Protein AF-A0A7V9ZN45-F1 (afdb_monomer_lite)

Foldseek 3Di:
DFDKAWLCVVVVVVQVVQFDKDADDDDPLDDGFIKTFTWIDGLALPAPLQKTWTFIDTPPRPPDTAFIKIAHDDDQVVVCVRVVHRDDDPQRHGIDTDPVDDHDSNHVVVSVVVNVVVVPVVSVVVSSVSHVVSSVVSNVDDPPPDPPDDPPDDDPDDDD

Secondary structure (DSSP, 8-state):
---EEEGGGT-HHHHHHH-EEEEE-S-SSS-SEEEEEEEEEE--TT----EEEEEEEETTSTT-EEEEEEEE-S-HHHHHHHHTSPPPSTTSSEEEE-TTS---TTHHHHHHHHHHHTT-HHHHHHHHHHHHHHHHHHHHS---------S-SS------

pLDDT: mean 87.52, std 17.02, range [37.31, 98.62]

Structure (mmCIF, N/CA/C/O backbone):
data_AF-A0A7V9ZN45-F1
#
_entry.id   AF-A0A7V9ZN45-F1
#
loop_
_atom_site.group_PDB
_atom_site.id
_atom_site.type_symbol
_atom_site.label_atom_id
_atom_site.label_alt_id
_atom_site.label_comp_id
_atom_site.label_asym_id
_atom_site.label_entity_id
_atom_site.label_seq_id
_atom_site.pdbx_PDB_ins_code
_atom_site.Cartn_x
_atom_site.Cartn_y
_atom_site.Cartn_z
_atom_site.occupancy
_atom_site.B_iso_or_equiv
_atom_site.auth_seq_id
_atom_site.auth_comp_id
_atom_site.auth_asym_id
_atom_site.auth_atom_id
_atom_site.pdbx_PDB_model_num
ATOM 1 N N . MET A 1 1 ? 20.775 1.632 -1.298 1.00 52.94 1 MET A N 1
ATOM 2 C CA . MET A 1 1 ? 19.716 1.251 -0.345 1.00 52.94 1 MET A CA 1
ATOM 3 C C . MET A 1 1 ? 18.447 1.862 -0.874 1.00 52.94 1 MET A C 1
ATOM 5 O O . MET A 1 1 ? 18.413 3.082 -0.998 1.00 52.94 1 MET A O 1
ATOM 9 N N . MET A 1 2 ? 17.484 1.009 -1.219 1.00 71.81 2 MET A N 1
ATOM 10 C CA . MET A 1 2 ? 16.226 1.403 -1.841 1.00 71.81 2 MET A CA 1
ATOM 11 C C . MET A 1 2 ? 15.494 2.391 -0.948 1.00 71.81 2 MET A C 1
ATOM 13 O O . MET A 1 2 ? 15.079 2.033 0.154 1.00 71.81 2 MET A O 1
ATOM 17 N N . ARG A 1 3 ? 15.372 3.645 -1.389 1.00 87.38 3 ARG A N 1
ATOM 18 C CA . ARG A 1 3 ? 14.562 4.616 -0.662 1.00 87.38 3 ARG A CA 1
ATOM 19 C C . ARG A 1 3 ? 13.100 4.403 -1.051 1.00 87.38 3 ARG A C 1
ATOM 21 O O . ARG A 1 3 ? 12.730 4.362 -2.224 1.00 87.38 3 ARG A O 1
ATOM 28 N N . ILE A 1 4 ? 12.281 4.223 -0.025 1.00 93.06 4 ILE A N 1
ATOM 29 C CA . ILE A 1 4 ? 10.833 4.120 -0.130 1.00 93.06 4 ILE A CA 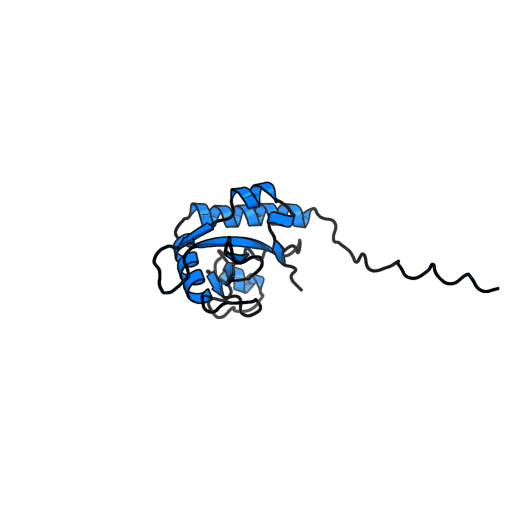1
ATOM 30 C C . ILE A 1 4 ? 10.258 5.470 0.289 1.00 93.06 4 ILE A C 1
ATOM 32 O O . ILE A 1 4 ? 10.636 6.012 1.327 1.00 93.06 4 ILE A O 1
ATOM 36 N N . THR A 1 5 ? 9.395 6.036 -0.547 1.00 96.19 5 THR A N 1
ATOM 37 C CA . THR A 1 5 ? 8.829 7.373 -0.355 1.00 96.19 5 THR A CA 1
ATOM 38 C C . THR A 1 5 ? 7.302 7.295 -0.447 1.00 96.19 5 THR A C 1
ATOM 40 O O . THR A 1 5 ? 6.798 6.622 -1.351 1.00 96.19 5 THR A O 1
ATOM 43 N N . PRO A 1 6 ? 6.553 7.974 0.445 1.00 97.00 6 PRO A N 1
ATOM 44 C CA . PRO A 1 6 ? 5.094 8.009 0.381 1.00 97.00 6 PRO A CA 1
ATOM 45 C C . PRO A 1 6 ? 4.583 8.534 -0.961 1.00 97.00 6 PRO A C 1
ATOM 47 O O . PRO A 1 6 ? 5.113 9.512 -1.492 1.00 97.00 6 PRO A O 1
ATOM 50 N N . PHE A 1 7 ? 3.514 7.935 -1.486 1.00 98.25 7 PHE A N 1
ATOM 51 C CA . PHE A 1 7 ? 2.855 8.398 -2.711 1.00 98.25 7 PHE A CA 1
ATOM 52 C C . PHE A 1 7 ? 2.403 9.863 -2.592 1.00 98.25 7 PHE A C 1
ATOM 54 O O . PHE A 1 7 ? 2.613 10.672 -3.501 1.00 98.25 7 PHE A O 1
ATOM 61 N N . SER A 1 8 ? 1.902 10.235 -1.411 1.00 97.44 8 SER A N 1
ATOM 62 C CA . SER A 1 8 ? 1.482 11.595 -1.062 1.00 97.44 8 SER A CA 1
ATOM 63 C C . SER A 1 8 ? 2.596 12.642 -1.155 1.00 97.44 8 SER A C 1
ATOM 65 O O . SER A 1 8 ? 2.298 13.816 -1.348 1.00 97.44 8 SER A O 1
ATOM 67 N N . ALA A 1 9 ? 3.875 12.249 -1.087 1.00 96.38 9 ALA A N 1
ATOM 68 C CA . ALA A 1 9 ? 4.991 13.183 -1.246 1.00 96.38 9 ALA A CA 1
ATOM 69 C C . ALA A 1 9 ? 5.087 13.760 -2.670 1.00 96.38 9 ALA A C 1
ATOM 71 O O . ALA A 1 9 ? 5.699 14.809 -2.862 1.00 96.38 9 ALA A O 1
ATOM 72 N N . LYS A 1 10 ? 4.507 13.072 -3.664 1.00 95.69 10 LYS A N 1
ATOM 73 C CA . LYS A 1 10 ? 4.459 13.509 -5.069 1.00 95.69 10 LYS A CA 1
ATOM 74 C C . LYS A 1 10 ? 3.035 13.819 -5.542 1.00 95.69 10 LYS A C 1
ATOM 76 O O . LYS A 1 10 ? 2.868 14.655 -6.422 1.00 95.69 10 LYS A O 1
ATOM 81 N N . PHE A 1 11 ? 2.025 13.174 -4.956 1.00 97.81 11 PHE A N 1
ATOM 82 C CA . PHE A 1 11 ? 0.621 13.276 -5.365 1.00 97.81 11 PHE A CA 1
ATOM 83 C C . PHE A 1 11 ? -0.303 13.440 -4.148 1.00 97.81 11 PHE A C 1
ATOM 85 O O . PHE A 1 11 ? -1.114 12.566 -3.859 1.00 97.81 11 PHE A O 1
ATOM 92 N N . ALA A 1 12 ? -0.160 14.539 -3.401 1.00 97.19 12 ALA A N 1
ATOM 93 C CA . ALA A 1 12 ? -0.866 14.748 -2.131 1.00 97.19 12 ALA A CA 1
ATOM 94 C C . ALA A 1 12 ? -2.401 14.688 -2.261 1.00 97.19 12 ALA A C 1
ATOM 96 O O . ALA A 1 12 ? -3.038 13.917 -1.543 1.00 97.19 12 ALA A O 1
ATOM 97 N N . ASP A 1 13 ? -2.979 15.439 -3.203 1.00 97.50 13 ASP A N 1
ATOM 98 C CA . ASP A 1 13 ? -4.436 15.510 -3.385 1.00 97.50 13 ASP A CA 1
ATOM 99 C C . ASP A 1 13 ? -5.024 14.161 -3.808 1.00 97.50 13 ASP A C 1
ATOM 101 O O . ASP A 1 13 ? -6.044 13.723 -3.279 1.00 97.50 13 ASP A O 1
ATOM 105 N N . LEU A 1 14 ? -4.346 13.469 -4.727 1.00 98.00 14 LEU A N 1
ATOM 106 C CA . LEU A 1 14 ? -4.791 12.161 -5.197 1.00 98.00 14 LEU A CA 1
ATOM 107 C C . LEU A 1 14 ? -4.654 11.102 -4.098 1.00 98.00 14 LEU A C 1
ATOM 109 O O . LEU A 1 14 ? -5.573 10.318 -3.888 1.00 98.00 14 LEU A O 1
ATOM 113 N N . ALA A 1 15 ? -3.549 11.120 -3.345 1.00 96.75 15 ALA A N 1
ATOM 114 C CA . ALA A 1 15 ? -3.378 10.250 -2.187 1.00 96.75 15 ALA A CA 1
ATOM 115 C C . ALA A 1 15 ? -4.507 10.463 -1.171 1.00 96.75 15 ALA A C 1
ATOM 117 O O . ALA A 1 15 ? -5.072 9.490 -0.682 1.00 96.75 15 ALA A O 1
ATOM 118 N N . TRP A 1 16 ? -4.879 11.712 -0.883 1.00 93.88 16 TRP A N 1
ATOM 119 C CA . TRP A 1 16 ? -5.989 12.020 0.019 1.00 93.88 16 TRP A CA 1
ATOM 120 C C . TRP A 1 16 ? -7.330 11.458 -0.476 1.00 93.88 16 TRP A C 1
ATOM 122 O O . TRP A 1 16 ? -8.105 10.932 0.317 1.00 93.88 16 TRP A O 1
ATOM 132 N N . GLN A 1 17 ? -7.594 11.541 -1.780 1.00 96.88 17 GLN A N 1
ATOM 133 C CA . GLN A 1 17 ? -8.852 11.082 -2.374 1.00 96.88 17 GLN A CA 1
ATOM 134 C C . GLN A 1 17 ? -8.947 9.558 -2.503 1.00 96.88 17 GLN A C 1
ATOM 136 O O . GLN A 1 17 ? -10.037 9.002 -2.395 1.00 96.88 17 GLN A O 1
ATOM 141 N N . GLU A 1 18 ? -7.827 8.882 -2.761 1.00 97.69 18 GLU A N 1
ATOM 142 C CA . GLU A 1 18 ? -7.833 7.482 -3.201 1.00 97.69 18 GLU A CA 1
ATOM 143 C C . GLU A 1 18 ? -7.198 6.496 -2.212 1.00 97.69 18 GLU A C 1
ATOM 145 O O . GLU A 1 18 ? -7.255 5.279 -2.452 1.00 97.69 18 GLU A O 1
ATOM 150 N N . THR A 1 19 ? -6.639 6.989 -1.095 1.00 97.06 19 THR A N 1
ATOM 151 C CA . THR A 1 19 ? -6.146 6.133 -0.004 1.00 97.06 19 THR A CA 1
ATOM 152 C C . THR A 1 19 ? -7.269 5.222 0.463 1.00 97.06 19 THR A C 1
ATOM 154 O O . THR A 1 19 ? -8.345 5.667 0.864 1.00 97.06 19 THR A O 1
ATOM 157 N N . ARG A 1 20 ? -7.011 3.915 0.434 1.00 97.25 20 ARG A N 1
ATOM 158 C CA . ARG A 1 20 ? -7.978 2.936 0.915 1.00 97.25 20 ARG A CA 1
ATOM 159 C C . ARG A 1 20 ? -8.051 2.994 2.434 1.00 97.25 20 ARG A C 1
ATOM 161 O O . ARG A 1 20 ? -7.030 2.909 3.113 1.00 97.25 20 ARG A O 1
ATOM 168 N N . THR A 1 21 ? -9.268 3.065 2.950 1.00 96.94 21 THR A N 1
ATOM 169 C CA . THR A 1 21 ? -9.561 2.903 4.370 1.00 96.94 21 THR A CA 1
ATOM 170 C C . THR A 1 21 ? -10.484 1.709 4.579 1.00 96.94 21 THR A C 1
ATOM 172 O O . THR A 1 21 ? -11.242 1.323 3.684 1.00 96.94 21 THR A O 1
ATOM 175 N N . ILE A 1 22 ? -10.394 1.094 5.753 1.00 95.88 22 ILE A N 1
ATOM 176 C CA . ILE A 1 22 ? -11.372 0.121 6.240 1.00 95.88 22 ILE A CA 1
ATOM 177 C C . ILE A 1 22 ? -11.940 0.615 7.563 1.00 95.88 22 ILE A C 1
ATOM 179 O O . ILE A 1 22 ? -11.211 1.158 8.395 1.00 95.88 22 ILE A O 1
ATOM 183 N N . THR A 1 23 ? -13.239 0.418 7.754 1.00 96.38 23 THR A N 1
ATOM 184 C CA . THR A 1 23 ? -13.921 0.700 9.017 1.00 96.38 23 THR A CA 1
ATOM 185 C C . THR A 1 23 ? -14.187 -0.614 9.730 1.00 96.38 23 THR A C 1
ATOM 187 O O . THR A 1 23 ? -14.735 -1.547 9.146 1.00 96.38 23 THR A O 1
ATOM 190 N N . VAL A 1 24 ? -13.784 -0.679 10.990 1.00 94.81 24 VAL A N 1
ATOM 191 C CA . VAL A 1 24 ? -13.898 -1.850 11.856 1.00 94.81 24 VAL A CA 1
ATOM 192 C C . VAL A 1 24 ? -14.848 -1.484 12.984 1.00 94.81 24 VAL A C 1
ATOM 194 O O . VAL A 1 24 ? -14.695 -0.428 13.600 1.00 94.81 24 VAL A O 1
ATOM 197 N N . CYS A 1 25 ? -15.852 -2.329 13.212 1.00 93.69 25 CYS A N 1
ATOM 198 C CA . CYS A 1 25 ? -16.824 -2.160 14.282 1.00 93.69 25 CYS A CA 1
ATOM 199 C C . CYS A 1 25 ? -17.232 -3.526 14.842 1.00 93.69 25 CYS A C 1
ATOM 201 O O . CYS A 1 25 ? -17.527 -4.439 14.066 1.00 93.69 25 CYS A O 1
ATOM 203 N N . GLY A 1 26 ? -17.246 -3.657 16.169 1.00 90.56 26 GLY A N 1
ATOM 204 C CA . GLY A 1 26 ? -17.716 -4.846 16.877 1.00 90.56 26 GLY A CA 1
ATOM 205 C C . GLY A 1 26 ? -16.832 -6.081 16.695 1.00 90.56 26 GLY A C 1
ATOM 206 O O . GLY A 1 26 ? -17.357 -7.193 16.670 1.00 90.56 26 GLY A O 1
ATOM 207 N N . ARG A 1 27 ? -15.513 -5.905 16.524 1.00 86.06 27 ARG A N 1
ATOM 208 C CA . ARG A 1 27 ? -14.548 -7.015 16.442 1.00 86.06 27 ARG A CA 1
ATOM 209 C C . ARG A 1 27 ? -13.672 -7.084 17.688 1.00 86.06 27 ARG A C 1
ATOM 211 O O . ARG A 1 27 ? -13.090 -6.087 18.095 1.00 86.06 27 ARG A O 1
ATOM 218 N N . ASP A 1 28 ? -13.506 -8.286 18.232 1.00 88.81 28 ASP A N 1
ATOM 219 C CA . ASP A 1 28 ? -12.627 -8.517 19.388 1.00 88.81 28 ASP A CA 1
ATOM 220 C C . ASP A 1 28 ? -11.137 -8.476 19.002 1.00 88.81 28 ASP A C 1
ATOM 222 O O . ASP A 1 28 ? -10.271 -8.135 19.809 1.00 88.81 28 ASP A O 1
ATOM 226 N N . GLU A 1 29 ? -10.824 -8.810 17.748 1.00 92.19 29 GLU A N 1
ATOM 227 C CA . GLU A 1 29 ? -9.451 -9.013 17.268 1.00 92.19 29 GLU A CA 1
ATOM 228 C C . GLU A 1 29 ? -8.743 -7.702 16.898 1.00 92.19 29 GLU A C 1
ATOM 230 O O . GLU A 1 29 ? -7.515 -7.654 16.835 1.00 92.19 29 GLU A O 1
ATOM 235 N N . LEU A 1 30 ? -9.500 -6.631 16.644 1.00 93.88 30 LEU A N 1
ATOM 236 C CA . LEU A 1 30 ? -8.993 -5.315 16.263 1.00 93.88 30 LEU A CA 1
ATOM 237 C C . LEU A 1 30 ? -9.950 -4.238 16.800 1.00 93.88 30 LEU A C 1
ATOM 239 O O . LEU A 1 30 ? -11.144 -4.338 16.532 1.00 93.88 30 LEU A O 1
ATOM 243 N N . PRO A 1 31 ? -9.456 -3.209 17.514 1.00 94.38 31 PRO A N 1
ATOM 244 C CA . PRO A 1 31 ? -10.297 -2.144 18.041 1.00 94.38 31 PRO A CA 1
ATOM 245 C C . PRO A 1 31 ? -11.148 -1.465 16.971 1.00 94.38 31 PRO A C 1
ATOM 247 O O . PRO A 1 31 ? -10.733 -1.308 15.824 1.00 94.38 31 PRO A O 1
ATOM 250 N N . ASP A 1 32 ? -12.314 -0.992 17.389 1.00 95.56 32 ASP A N 1
ATOM 251 C CA . ASP A 1 32 ? -13.178 -0.199 16.529 1.00 95.56 32 ASP A CA 1
ATOM 252 C C . ASP A 1 32 ? -12.461 1.067 16.050 1.00 95.56 32 ASP A C 1
ATOM 254 O O . ASP A 1 32 ? -11.775 1.763 16.810 1.00 95.56 32 ASP A O 1
ATOM 258 N N . GLY A 1 33 ? -12.630 1.380 14.769 1.00 95.12 33 GLY A N 1
ATOM 259 C CA . GLY A 1 33 ? -11.983 2.533 14.168 1.00 95.12 33 GLY A CA 1
ATOM 260 C C . GLY A 1 33 ? -11.865 2.465 12.656 1.00 95.12 33 GLY A C 1
ATOM 261 O O . GLY A 1 33 ? -12.358 1.558 11.989 1.00 95.12 33 GLY A O 1
ATOM 262 N N . GLU A 1 34 ? -11.194 3.475 12.116 1.00 96.94 34 GLU A N 1
ATOM 263 C CA . GLU A 1 34 ? -10.868 3.575 10.700 1.00 96.94 34 GLU A CA 1
ATOM 264 C C . GLU A 1 34 ? -9.359 3.410 10.518 1.00 96.94 34 GLU A C 1
ATOM 266 O O . GLU A 1 34 ? -8.567 4.078 11.195 1.00 96.94 34 GLU A O 1
ATOM 271 N N . TYR A 1 35 ? -8.978 2.527 9.600 1.00 97.38 35 TYR A N 1
ATOM 272 C CA . TYR A 1 35 ? -7.595 2.160 9.320 1.00 97.38 35 TYR A CA 1
ATOM 273 C C . TYR A 1 35 ? -7.259 2.469 7.865 1.00 97.38 35 TYR A C 1
ATOM 275 O O . TYR A 1 35 ? -7.868 1.910 6.953 1.00 97.38 35 TYR A O 1
ATOM 283 N N . ALA A 1 36 ? -6.300 3.366 7.652 1.00 97.25 36 ALA A N 1
ATOM 284 C CA . ALA A 1 36 ? -5.854 3.807 6.337 1.00 97.25 36 ALA A CA 1
ATOM 285 C C . ALA A 1 36 ? -4.620 3.025 5.878 1.00 97.25 36 ALA A C 1
ATOM 287 O O . ALA A 1 36 ? -3.653 2.909 6.629 1.00 97.25 36 ALA A O 1
ATOM 288 N N . PHE A 1 37 ? -4.635 2.547 4.635 1.00 97.94 37 PHE A N 1
ATOM 289 C CA . PHE A 1 37 ? -3.521 1.865 3.976 1.00 97.94 37 PHE A CA 1
ATOM 290 C C . PHE A 1 37 ? -2.701 2.879 3.174 1.00 97.94 37 PHE A C 1
ATOM 292 O O . PHE A 1 37 ? -2.965 3.119 1.996 1.00 97.94 37 PHE A O 1
ATOM 299 N N . VAL A 1 38 ? -1.727 3.516 3.827 1.00 97.56 38 VAL A N 1
ATOM 300 C CA . VAL A 1 38 ? -0.940 4.598 3.221 1.00 97.56 38 VAL A CA 1
ATOM 301 C C . VAL A 1 38 ? 0.148 4.029 2.314 1.00 97.56 38 VAL A C 1
ATOM 303 O O . VAL A 1 38 ? 1.072 3.361 2.775 1.00 97.56 38 VAL A O 1
ATOM 306 N N . GLU A 1 39 ? 0.054 4.339 1.024 1.00 98.25 39 GLU A N 1
ATOM 307 C CA . GLU A 1 39 ? 0.946 3.837 -0.023 1.00 98.25 39 GLU A CA 1
ATOM 308 C C . GLU A 1 39 ? 2.319 4.519 -0.024 1.00 98.25 39 GLU A C 1
ATOM 310 O O . GLU A 1 39 ? 2.437 5.748 0.015 1.00 98.25 39 GLU A O 1
ATOM 315 N N . SER A 1 40 ? 3.371 3.714 -0.156 1.00 98.12 40 SER A N 1
ATOM 316 C CA . SER A 1 40 ? 4.742 4.153 -0.407 1.00 98.12 40 SER A CA 1
ATOM 317 C C . SER A 1 40 ? 5.411 3.295 -1.482 1.00 98.12 40 SER A C 1
ATOM 319 O O . SER A 1 40 ? 5.204 2.084 -1.555 1.00 98.12 40 SER A O 1
ATOM 321 N N . TYR A 1 41 ? 6.254 3.925 -2.302 1.00 97.75 41 TYR A N 1
ATOM 322 C CA . TYR A 1 41 ? 6.878 3.313 -3.477 1.00 97.75 41 TYR A CA 1
ATOM 323 C C . TYR A 1 41 ? 8.391 3.555 -3.527 1.00 97.75 41 TYR A C 1
ATOM 325 O O . TYR A 1 41 ? 8.908 4.514 -2.950 1.00 97.75 41 TYR A O 1
ATOM 333 N N . CYS A 1 42 ? 9.110 2.696 -4.256 1.00 95.06 42 CYS A N 1
ATOM 334 C CA . CYS A 1 42 ? 10.535 2.870 -4.540 1.00 95.06 42 CYS A CA 1
ATOM 335 C C . CYS A 1 42 ? 10.789 4.087 -5.446 1.00 95.06 42 CYS A C 1
ATOM 337 O O . CYS A 1 42 ? 10.307 4.146 -6.585 1.00 95.06 42 CYS A O 1
ATOM 339 N N . ASP A 1 43 ? 11.609 5.023 -4.966 1.00 93.69 43 ASP A N 1
ATOM 340 C CA . ASP A 1 43 ? 11.956 6.258 -5.678 1.00 93.69 43 ASP A CA 1
ATOM 341 C C . ASP A 1 43 ? 13.190 6.137 -6.595 1.00 93.69 43 ASP A C 1
ATOM 343 O O . ASP A 1 43 ? 13.506 7.078 -7.318 1.00 93.69 43 ASP A O 1
ATOM 347 N N . GLU A 1 44 ? 13.873 4.988 -6.623 1.00 92.50 44 GLU A N 1
ATOM 348 C CA . GLU A 1 44 ? 15.059 4.792 -7.463 1.00 92.50 44 GLU A CA 1
ATOM 349 C C . GLU A 1 44 ? 14.663 4.686 -8.944 1.00 92.50 44 GLU A C 1
ATOM 351 O O . GLU A 1 44 ? 13.967 3.749 -9.339 1.00 92.50 44 GLU A O 1
ATOM 356 N N . ALA A 1 45 ? 15.106 5.620 -9.791 1.00 90.12 45 ALA A N 1
ATOM 357 C CA . ALA A 1 45 ? 14.697 5.717 -11.200 1.00 90.12 45 ALA A CA 1
ATOM 358 C C . ALA A 1 45 ? 14.905 4.425 -12.019 1.00 90.12 45 ALA A C 1
ATOM 360 O O . ALA A 1 45 ? 14.076 4.096 -12.871 1.00 90.12 45 ALA A O 1
ATOM 361 N N . SER A 1 46 ? 15.978 3.679 -11.739 1.00 90.00 46 SER A N 1
ATOM 362 C CA . SER A 1 46 ? 16.339 2.429 -12.422 1.00 90.00 46 SER A CA 1
ATOM 363 C C . SER A 1 46 ? 15.615 1.183 -11.895 1.00 90.00 46 SER A C 1
ATOM 365 O O . SER A 1 46 ? 15.695 0.129 -12.519 1.00 90.00 46 SER A O 1
ATOM 367 N N . CYS A 1 47 ? 14.906 1.275 -10.768 1.00 92.38 47 CYS A N 1
ATOM 368 C CA . CYS A 1 47 ? 14.271 0.126 -10.128 1.00 92.38 47 CYS A CA 1
ATOM 369 C C . CYS A 1 47 ? 12.810 -0.046 -10.581 1.00 92.38 47 CYS A C 1
ATOM 371 O O . CYS A 1 47 ? 11.963 0.801 -10.278 1.00 92.38 47 CYS A O 1
ATOM 373 N N . ASP A 1 48 ? 12.499 -1.164 -11.245 1.00 94.25 48 ASP A N 1
ATOM 374 C CA . ASP A 1 48 ? 11.132 -1.585 -11.608 1.00 94.25 48 ASP A CA 1
ATOM 375 C C . ASP A 1 48 ? 10.615 -2.672 -10.649 1.00 94.25 48 ASP A C 1
ATOM 377 O O . ASP A 1 48 ? 10.233 -3.756 -11.065 1.00 94.25 48 ASP A O 1
ATOM 381 N N . CYS A 1 49 ? 10.663 -2.429 -9.335 1.00 94.00 49 CYS A N 1
ATOM 382 C CA . CYS A 1 49 ? 10.292 -3.448 -8.348 1.00 94.00 49 CYS A CA 1
ATOM 383 C C . CYS A 1 49 ? 8.817 -3.871 -8.373 1.00 94.00 49 CYS A C 1
ATOM 385 O O . CYS A 1 49 ? 8.515 -4.881 -7.756 1.00 94.00 49 CYS A O 1
ATOM 387 N N . ARG A 1 50 ? 7.909 -3.113 -9.012 1.00 96.62 50 ARG A N 1
ATOM 388 C CA . ARG A 1 50 ? 6.460 -3.400 -9.103 1.00 96.62 50 ARG A CA 1
ATOM 389 C C . ARG A 1 50 ? 5.845 -3.884 -7.785 1.00 96.62 50 ARG A C 1
ATOM 391 O O . ARG A 1 50 ? 5.256 -4.960 -7.700 1.00 96.62 50 ARG A O 1
ATOM 398 N N . ARG A 1 51 ? 6.085 -3.100 -6.734 1.00 95.88 51 ARG A N 1
ATOM 399 C CA . ARG A 1 51 ? 5.665 -3.360 -5.355 1.00 95.88 51 ARG A CA 1
ATOM 400 C C . ARG A 1 51 ? 5.192 -2.071 -4.703 1.00 95.88 51 ARG A C 1
ATOM 402 O O . ARG A 1 51 ? 5.698 -0.993 -5.028 1.00 95.88 51 ARG A O 1
ATOM 409 N N . VAL A 1 52 ? 4.290 -2.211 -3.742 1.00 97.75 52 VAL A N 1
ATOM 410 C CA . VAL A 1 52 ? 3.882 -1.155 -2.811 1.00 97.75 52 VAL A CA 1
ATOM 411 C C . VAL A 1 52 ? 4.226 -1.575 -1.387 1.00 97.75 52 VAL A C 1
ATOM 413 O O . VAL A 1 52 ? 4.121 -2.749 -1.036 1.00 97.75 52 VAL A O 1
ATOM 416 N N . MET A 1 53 ? 4.641 -0.611 -0.573 1.00 97.69 53 MET A N 1
ATOM 417 C CA . MET A 1 53 ? 4.702 -0.752 0.878 1.00 97.69 53 MET A CA 1
ATOM 418 C C . MET A 1 53 ? 3.564 0.070 1.477 1.00 97.69 53 MET A C 1
ATOM 420 O O . MET A 1 53 ? 3.431 1.258 1.180 1.00 97.69 53 MET A O 1
ATOM 424 N N . LEU A 1 54 ? 2.740 -0.561 2.300 1.00 98.25 54 LEU A N 1
ATOM 425 C CA . LEU A 1 54 ? 1.563 0.023 2.919 1.00 98.25 54 LEU A CA 1
ATOM 426 C C . LEU A 1 54 ? 1.808 0.178 4.410 1.00 98.25 54 LEU A C 1
ATOM 428 O O . LEU A 1 54 ? 1.977 -0.807 5.128 1.00 98.25 54 LEU A O 1
ATOM 432 N N . THR A 1 55 ? 1.781 1.419 4.877 1.00 97.88 55 THR A N 1
ATOM 433 C CA . THR A 1 55 ? 1.784 1.720 6.306 1.00 97.88 55 THR A CA 1
ATOM 434 C C . THR A 1 55 ? 0.344 1.868 6.767 1.00 97.88 55 THR A C 1
ATOM 436 O O . THR A 1 55 ? -0.356 2.787 6.337 1.00 97.88 55 THR A O 1
ATOM 439 N N . VAL A 1 56 ? -0.103 0.977 7.650 1.00 98.25 56 VAL A N 1
ATOM 440 C CA . VAL A 1 56 ? -1.460 1.024 8.194 1.00 98.25 56 VAL A CA 1
ATOM 441 C C . VAL A 1 56 ? -1.505 1.957 9.397 1.00 98.25 56 VAL A C 1
ATOM 443 O O . VAL A 1 56 ? -0.804 1.738 10.390 1.00 98.25 56 VAL A O 1
ATOM 446 N N . LEU A 1 57 ? -2.341 2.992 9.315 1.00 97.12 57 LEU A N 1
ATOM 447 C CA . LEU A 1 57 ? -2.514 4.004 10.358 1.00 97.12 57 LEU A CA 1
ATOM 448 C C . LEU A 1 57 ? -3.965 4.043 10.837 1.00 97.12 57 LEU A C 1
ATOM 450 O O . LEU A 1 57 ? -4.889 4.042 10.028 1.00 97.12 57 LEU A O 1
ATOM 454 N N . GLY A 1 58 ? -4.166 4.118 12.152 1.00 95.62 58 GLY A N 1
ATOM 455 C CA . GLY A 1 58 ? -5.489 4.336 12.738 1.00 95.62 58 GLY A CA 1
ATOM 456 C C . GLY A 1 58 ? -5.826 5.826 12.796 1.00 95.62 58 GLY A C 1
ATOM 457 O O . GLY A 1 58 ? -5.019 6.613 13.292 1.00 95.62 58 GLY A O 1
ATOM 458 N N . ARG A 1 59 ? -7.031 6.215 12.368 1.00 91.88 59 ARG A N 1
ATOM 459 C CA . ARG A 1 59 ? -7.483 7.620 12.290 1.00 91.88 59 ARG A CA 1
ATOM 460 C C . ARG A 1 59 ? -7.298 8.413 13.588 1.00 91.88 59 ARG A C 1
ATOM 462 O O . ARG A 1 59 ? -6.946 9.587 13.554 1.00 91.88 59 ARG A O 1
ATOM 469 N N . THR A 1 60 ? -7.525 7.779 14.736 1.00 87.62 60 THR A N 1
ATOM 470 C CA . THR A 1 60 ? -7.436 8.401 16.071 1.00 87.62 60 THR A CA 1
ATOM 471 C C . THR A 1 60 ? -6.118 8.107 16.792 1.00 87.62 60 THR A C 1
ATOM 473 O O . THR A 1 60 ? -5.913 8.555 17.915 1.00 87.62 60 THR A O 1
ATOM 476 N N . SER A 1 61 ? -5.207 7.354 16.168 1.00 83.38 61 SER A N 1
ATOM 477 C CA . SER A 1 61 ? -3.991 6.831 16.810 1.00 83.38 61 SER A CA 1
ATOM 478 C C . SER A 1 61 ? -2.736 7.678 16.563 1.00 83.38 61 SER A C 1
ATOM 480 O O . SER A 1 61 ? -1.629 7.252 16.902 1.00 83.38 61 SER A O 1
ATOM 482 N N . GLY A 1 62 ? -2.882 8.855 15.948 1.00 86.00 62 GLY A N 1
ATOM 483 C CA . GLY A 1 62 ? -1.755 9.691 15.535 1.00 86.00 62 GLY A CA 1
ATOM 484 C C . GLY A 1 62 ? -0.839 8.970 14.539 1.00 86.00 62 GLY A C 1
ATOM 485 O O . G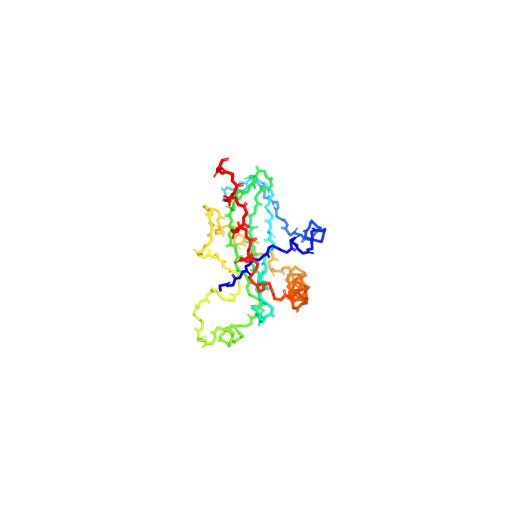LY A 1 62 ? -1.307 8.283 13.638 1.00 86.00 62 GLY A O 1
ATOM 486 N N . ALA A 1 63 ? 0.478 9.102 14.719 1.00 86.88 63 ALA A N 1
ATOM 487 C CA . ALA A 1 63 ? 1.490 8.498 13.843 1.00 86.88 63 ALA A CA 1
ATOM 488 C C . ALA A 1 63 ? 1.848 7.038 14.199 1.00 86.88 63 ALA A C 1
ATOM 490 O O . ALA A 1 63 ? 2.866 6.519 13.740 1.00 86.88 63 ALA A O 1
ATOM 491 N N . ARG A 1 64 ? 1.054 6.368 15.047 1.00 93.88 64 ARG A N 1
ATOM 492 C CA . ARG A 1 64 ? 1.295 4.966 15.404 1.00 93.88 64 ARG A CA 1
ATOM 493 C C . ARG A 1 64 ? 1.088 4.070 14.183 1.00 93.88 64 ARG A C 1
ATOM 495 O O . ARG A 1 64 ? -0.012 4.008 13.642 1.00 93.88 64 ARG A O 1
ATOM 502 N N . VAL A 1 65 ? 2.122 3.310 13.832 1.00 96.88 65 VAL A N 1
ATOM 503 C CA . VAL A 1 65 ? 2.045 2.248 12.821 1.00 96.88 65 VAL A CA 1
ATOM 504 C C . VAL A 1 65 ? 1.361 1.020 13.420 1.00 96.88 65 VAL A C 1
ATOM 506 O O . VAL A 1 65 ? 1.766 0.522 14.473 1.00 96.88 65 VAL A O 1
ATOM 509 N N . TRP A 1 66 ? 0.301 0.550 12.764 1.00 97.75 66 TRP A N 1
ATOM 510 C CA . TRP A 1 66 ? -0.451 -0.640 13.168 1.00 97.75 66 TRP A CA 1
ATOM 511 C C . TRP A 1 66 ? 0.023 -1.900 12.448 1.00 97.75 66 TRP A C 1
ATOM 513 O O . TRP A 1 66 ? 0.093 -2.965 13.063 1.00 97.75 66 TRP A O 1
ATOM 523 N N . ALA A 1 67 ? 0.387 -1.758 11.180 1.00 98.31 67 ALA A N 1
ATOM 524 C CA . ALA A 1 67 ? 1.041 -2.785 10.391 1.00 98.31 67 ALA A CA 1
ATOM 525 C C . ALA A 1 67 ? 1.864 -2.125 9.284 1.00 98.31 67 ALA A C 1
ATOM 527 O O . ALA A 1 67 ? 1.517 -1.034 8.822 1.00 98.31 67 ALA A O 1
ATOM 528 N N . THR A 1 68 ? 2.910 -2.807 8.835 1.00 98.12 68 THR A N 1
ATOM 529 C CA . THR A 1 68 ? 3.589 -2.483 7.579 1.00 98.12 68 THR A CA 1
ATOM 530 C C . THR A 1 68 ? 3.500 -3.686 6.658 1.00 98.12 68 THR A C 1
ATOM 532 O O . THR A 1 68 ? 4.056 -4.740 6.962 1.00 98.12 68 THR A O 1
ATOM 535 N N . ILE A 1 69 ? 2.775 -3.543 5.555 1.00 98.06 69 ILE A N 1
ATOM 536 C CA . ILE A 1 69 ? 2.497 -4.630 4.615 1.00 98.06 69 ILE A CA 1
ATOM 537 C C . ILE A 1 69 ? 3.223 -4.326 3.314 1.00 98.06 69 ILE A C 1
ATOM 539 O O . ILE A 1 69 ? 3.046 -3.259 2.733 1.00 98.06 69 ILE A O 1
ATOM 543 N N . SER A 1 70 ? 4.020 -5.267 2.837 1.00 96.75 70 SER A N 1
ATOM 544 C CA . SER A 1 70 ? 4.617 -5.206 1.508 1.00 96.75 70 SER A CA 1
ATOM 545 C C . SER A 1 70 ? 3.771 -6.046 0.553 1.00 96.75 70 SER A C 1
ATOM 547 O O . SER A 1 70 ? 3.365 -7.150 0.899 1.00 96.75 70 SER A O 1
ATOM 549 N N . TYR A 1 71 ? 3.481 -5.525 -0.640 1.00 96.88 71 TYR A N 1
ATOM 550 C CA . TYR A 1 71 ? 2.672 -6.212 -1.648 1.00 96.88 71 TYR A CA 1
ATOM 551 C C . TYR A 1 71 ? 3.318 -6.129 -3.029 1.00 96.88 71 TYR A C 1
ATOM 553 O O . TYR A 1 71 ? 3.568 -5.038 -3.549 1.00 96.88 71 TYR A O 1
ATOM 561 N N . GLY A 1 72 ? 3.580 -7.299 -3.612 1.00 95.81 72 GLY A N 1
ATOM 562 C CA . GLY A 1 72 ? 4.003 -7.463 -4.999 1.00 95.81 72 GLY A CA 1
ATOM 563 C C . GLY A 1 72 ? 2.937 -8.159 -5.842 1.00 95.81 72 GLY A C 1
ATOM 564 O O . GLY A 1 72 ? 2.437 -9.214 -5.454 1.00 95.81 72 GLY A O 1
ATOM 565 N N . TRP A 1 73 ? 2.591 -7.580 -6.992 1.00 95.94 73 TRP A N 1
ATOM 566 C CA . TRP A 1 73 ? 1.539 -8.091 -7.883 1.00 95.94 73 TRP A CA 1
ATOM 567 C C . TRP A 1 73 ? 2.062 -8.932 -9.054 1.00 95.94 73 TRP A C 1
ATOM 569 O O . TRP A 1 73 ? 1.275 -9.548 -9.769 1.00 95.94 73 TRP A O 1
ATOM 579 N N . GLU A 1 74 ? 3.376 -8.984 -9.264 1.00 95.19 74 GLU A N 1
ATOM 580 C CA . GLU A 1 74 ? 3.959 -9.755 -10.361 1.00 95.19 74 GLU A CA 1
ATOM 581 C C . GLU A 1 74 ? 4.134 -11.243 -10.031 1.00 95.19 74 GLU A C 1
ATOM 583 O O . GLU A 1 74 ? 4.044 -11.692 -8.888 1.00 95.19 74 GLU A O 1
ATOM 588 N N . SER A 1 75 ? 4.413 -12.032 -11.069 1.00 92.06 75 SER A N 1
ATOM 589 C CA . SER A 1 75 ? 4.765 -13.449 -10.919 1.00 92.06 75 SER A CA 1
ATOM 590 C C . SER A 1 75 ? 6.055 -13.656 -10.109 1.00 92.06 75 SER A C 1
ATOM 592 O O . SER A 1 75 ? 6.962 -12.827 -10.143 1.00 92.06 75 SER A O 1
ATOM 594 N N . GLU A 1 76 ? 6.200 -14.814 -9.461 1.00 90.12 76 GLU A N 1
ATOM 595 C CA . GLU A 1 76 ? 7.461 -15.208 -8.804 1.00 90.12 76 GLU A CA 1
ATOM 596 C C . GLU A 1 76 ? 8.645 -15.135 -9.774 1.00 90.12 76 GLU A C 1
ATOM 598 O O . GLU A 1 76 ? 9.656 -14.521 -9.456 1.00 90.12 76 GLU A O 1
ATOM 603 N N . GLN A 1 77 ? 8.478 -15.621 -11.010 1.00 90.88 77 GLN A N 1
ATOM 604 C CA . GLN A 1 77 ? 9.512 -15.555 -12.050 1.00 90.88 77 GLN A CA 1
ATOM 605 C C . GLN A 1 77 ? 9.977 -14.124 -12.357 1.00 90.88 77 GLN A C 1
ATOM 607 O O . GLN A 1 77 ? 11.134 -13.900 -12.714 1.00 90.88 77 GLN A O 1
ATOM 612 N N . PHE A 1 78 ? 9.078 -13.137 -12.275 1.00 93.56 78 PHE A N 1
ATOM 613 C CA . PHE A 1 78 ? 9.468 -11.736 -12.404 1.00 93.56 78 PHE A CA 1
ATOM 614 C C . PHE A 1 78 ? 10.390 -11.336 -11.252 1.00 93.56 78 PHE A C 1
ATOM 616 O O . PHE A 1 78 ? 11.451 -10.761 -11.499 1.00 93.56 78 PHE A O 1
ATOM 623 N N . TYR A 1 79 ? 10.018 -11.671 -10.015 1.00 92.06 79 TYR A N 1
ATOM 624 C CA . TYR A 1 79 ? 10.808 -11.327 -8.837 1.00 92.06 79 TYR A CA 1
ATOM 625 C C . TYR A 1 79 ? 12.139 -12.078 -8.770 1.00 92.06 79 TYR A C 1
ATOM 627 O O . TYR A 1 79 ? 13.139 -11.464 -8.414 1.00 92.06 79 TYR A O 1
ATOM 635 N N . GLU A 1 80 ? 12.207 -13.334 -9.205 1.00 91.12 80 GLU A N 1
ATOM 636 C CA . GLU A 1 80 ? 13.472 -14.069 -9.345 1.00 91.12 80 GLU A CA 1
ATOM 637 C C . GLU A 1 80 ? 14.441 -13.348 -10.286 1.00 91.12 80 GLU A C 1
ATOM 639 O O . GLU A 1 80 ? 15.606 -13.125 -9.949 1.00 91.12 80 GLU A O 1
ATOM 644 N N . ARG A 1 81 ? 13.947 -12.915 -11.455 1.00 91.31 81 ARG A N 1
ATOM 645 C CA . ARG A 1 81 ? 14.745 -12.141 -12.418 1.00 91.31 81 ARG A CA 1
ATOM 646 C C . ARG A 1 81 ? 15.146 -10.778 -11.870 1.00 91.31 81 ARG A C 1
ATOM 648 O O . ARG A 1 81 ? 16.266 -10.339 -12.107 1.00 91.31 81 ARG A O 1
ATOM 655 N N . TRP A 1 82 ? 14.240 -10.109 -11.161 1.00 90.06 82 TRP A N 1
ATOM 656 C CA . TRP A 1 82 ? 14.484 -8.783 -10.601 1.00 90.06 82 TRP A CA 1
ATOM 657 C C . TRP A 1 82 ? 15.519 -8.808 -9.466 1.00 90.06 82 TRP A C 1
ATOM 659 O O . TRP A 1 82 ? 16.406 -7.957 -9.439 1.00 90.06 82 TRP A O 1
ATOM 669 N N . VAL A 1 83 ? 15.452 -9.790 -8.559 1.00 87.69 83 VAL A N 1
ATOM 670 C CA . VAL A 1 83 ? 16.444 -9.965 -7.479 1.00 87.69 83 VAL A CA 1
ATOM 671 C C . VAL A 1 83 ? 17.745 -10.588 -8.010 1.00 87.69 83 VAL A C 1
ATOM 673 O O . VAL A 1 83 ? 18.810 -10.370 -7.435 1.00 87.69 83 VAL A O 1
ATOM 676 N N . GLY A 1 84 ? 17.685 -11.347 -9.108 1.00 87.75 84 GLY A N 1
ATOM 677 C CA . GLY A 1 84 ? 18.836 -12.041 -9.696 1.00 87.75 84 GLY A CA 1
ATOM 678 C C . GLY A 1 84 ? 19.192 -13.353 -8.991 1.00 87.75 84 GLY A C 1
ATOM 679 O O . GLY A 1 84 ? 20.316 -13.836 -9.114 1.00 87.75 84 GLY A O 1
ATOM 680 N N . ARG A 1 85 ? 18.254 -13.922 -8.228 1.00 84.00 85 ARG A N 1
ATOM 681 C CA . ARG A 1 85 ? 18.366 -15.225 -7.554 1.00 84.00 85 ARG A CA 1
ATOM 682 C C . ARG A 1 85 ? 16.979 -15.829 -7.368 1.00 84.00 85 ARG A C 1
ATOM 684 O O . ARG A 1 85 ? 15.993 -15.096 -7.394 1.00 84.00 85 ARG A O 1
ATOM 691 N N . ALA A 1 86 ? 16.925 -17.136 -7.119 1.00 80.31 86 ALA A N 1
ATOM 692 C CA . ALA A 1 86 ? 15.703 -17.775 -6.645 1.00 80.31 86 ALA A CA 1
ATOM 693 C C . ALA A 1 86 ? 15.197 -17.039 -5.394 1.00 80.31 86 ALA A C 1
ATOM 695 O O . ALA A 1 86 ? 15.979 -16.720 -4.489 1.00 80.31 86 ALA A O 1
ATOM 696 N N . VAL A 1 87 ? 13.908 -16.721 -5.384 1.00 74.56 87 VAL A N 1
ATOM 697 C CA . VAL A 1 87 ? 13.234 -16.130 -4.229 1.00 74.56 87 VAL A CA 1
ATOM 698 C C . VAL A 1 87 ? 12.433 -17.239 -3.569 1.00 74.56 87 VAL A C 1
ATOM 700 O O . VAL A 1 87 ? 11.635 -17.904 -4.218 1.00 74.56 87 VAL A O 1
ATOM 703 N N . GLU A 1 88 ? 12.682 -17.479 -2.288 1.00 62.22 88 GLU A N 1
ATOM 704 C CA . GLU A 1 88 ? 11.901 -18.436 -1.511 1.00 62.22 88 GLU A CA 1
ATOM 705 C C . GLU A 1 88 ? 10.846 -17.674 -0.706 1.00 62.22 88 GLU A C 1
ATOM 707 O O . GLU A 1 88 ? 11.165 -16.704 -0.018 1.00 62.22 88 GLU A O 1
ATOM 712 N N . GLY A 1 89 ? 9.592 -18.121 -0.788 1.00 58.56 89 GLY A N 1
ATOM 713 C CA . GLY A 1 89 ? 8.516 -17.686 0.103 1.00 58.56 89 GLY A CA 1
ATOM 714 C C . GLY A 1 89 ? 7.665 -16.497 -0.360 1.00 58.56 89 GLY A C 1
ATOM 715 O O . GLY A 1 89 ? 7.842 -15.919 -1.434 1.00 58.56 89 GLY A O 1
ATOM 716 N N . ALA A 1 90 ? 6.705 -16.153 0.505 1.00 58.03 90 ALA A N 1
ATOM 717 C CA . ALA A 1 90 ? 5.699 -15.099 0.330 1.00 58.03 90 ALA A CA 1
ATOM 718 C C . ALA A 1 90 ? 6.275 -13.665 0.346 1.00 58.03 90 ALA A C 1
ATOM 720 O O . ALA A 1 90 ? 5.563 -12.707 0.067 1.00 58.03 90 ALA A O 1
ATOM 721 N N . ASP A 1 91 ? 7.579 -13.503 0.597 1.00 67.62 91 ASP A N 1
ATOM 722 C CA . ASP A 1 91 ? 8.242 -12.204 0.811 1.00 67.62 91 ASP A CA 1
ATOM 723 C C . ASP A 1 91 ? 8.457 -11.388 -0.481 1.00 67.62 91 ASP A C 1
ATOM 725 O O . ASP A 1 91 ? 9.127 -10.340 -0.509 1.00 67.62 91 ASP A O 1
ATOM 729 N N . THR A 1 92 ? 7.920 -11.870 -1.602 1.00 75.44 92 THR A N 1
ATOM 730 C CA . THR A 1 92 ? 8.079 -11.221 -2.906 1.00 75.44 92 THR A CA 1
ATOM 731 C C . THR A 1 92 ? 6.790 -11.018 -3.675 1.00 75.44 92 THR A C 1
ATOM 733 O O . THR A 1 92 ? 6.591 -9.922 -4.202 1.00 75.44 92 THR A O 1
ATOM 736 N N . LYS A 1 93 ? 5.913 -12.019 -3.693 1.00 88.69 93 LYS A N 1
ATOM 737 C CA . LYS A 1 93 ? 4.617 -11.986 -4.365 1.00 88.69 93 LYS A CA 1
ATOM 738 C C . LYS A 1 93 ? 3.496 -12.124 -3.348 1.00 88.69 93 LYS A C 1
ATOM 740 O O . LYS A 1 93 ? 3.559 -12.967 -2.461 1.00 88.69 93 LYS A O 1
ATOM 745 N N . GLY A 1 94 ? 2.430 -11.363 -3.568 1.00 93.44 94 GLY A N 1
ATOM 746 C CA . GLY A 1 94 ? 1.322 -11.278 -2.631 1.00 93.44 94 GLY A CA 1
ATOM 747 C C . GLY A 1 94 ? 1.641 -10.342 -1.467 1.00 93.44 94 GLY A C 1
ATOM 748 O O . GLY A 1 94 ? 2.713 -9.726 -1.432 1.00 93.44 94 GLY A O 1
ATOM 749 N N . PRO A 1 95 ? 0.659 -10.119 -0.585 1.00 96.25 95 PRO A N 1
ATOM 750 C CA . PRO A 1 95 ? 0.849 -9.311 0.602 1.00 96.25 95 PRO A CA 1
ATOM 751 C C . PRO A 1 95 ? 1.581 -10.112 1.682 1.00 96.25 95 PRO A C 1
ATOM 753 O O . PRO A 1 95 ? 1.310 -11.291 1.880 1.00 96.25 95 PRO A O 1
ATOM 756 N N . TYR A 1 96 ? 2.480 -9.464 2.411 1.00 95.81 96 TYR A N 1
ATOM 757 C CA . TYR A 1 96 ? 3.128 -10.047 3.583 1.00 95.81 96 TYR A CA 1
ATOM 758 C C . TYR A 1 96 ? 3.515 -8.946 4.579 1.00 95.81 96 TYR A C 1
ATOM 760 O O . TYR A 1 96 ? 3.658 -7.774 4.209 1.00 95.81 96 TYR A O 1
ATOM 768 N N . LEU A 1 97 ? 3.675 -9.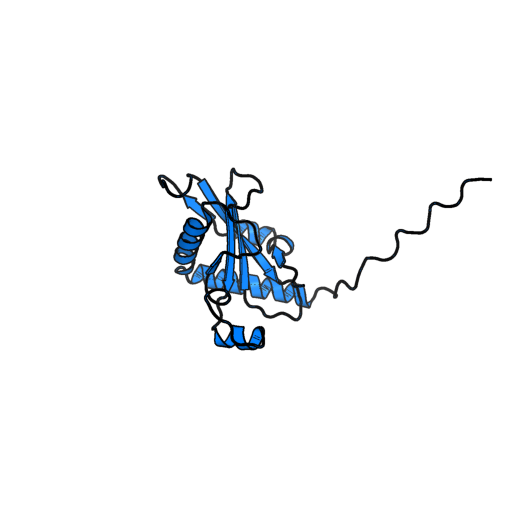302 5.856 1.00 97.25 97 LEU A N 1
ATOM 769 C CA . LEU A 1 97 ? 4.166 -8.367 6.869 1.00 97.25 97 LEU A CA 1
ATOM 770 C C . LEU A 1 97 ? 5.652 -8.100 6.650 1.00 97.25 97 LEU A C 1
ATOM 772 O O . LEU A 1 97 ? 6.467 -9.016 6.699 1.00 97.25 97 LEU A O 1
ATOM 776 N N . ASP A 1 98 ? 6.014 -6.838 6.440 1.00 93.19 98 ASP A N 1
ATOM 777 C CA . ASP A 1 98 ? 7.407 -6.470 6.230 1.00 93.19 98 ASP A CA 1
ATOM 778 C C . ASP A 1 98 ? 8.210 -6.639 7.539 1.00 93.19 98 ASP A C 1
ATOM 780 O O . ASP A 1 98 ? 7.920 -5.940 8.521 1.00 93.19 98 ASP A O 1
ATOM 784 N N . PRO A 1 99 ? 9.211 -7.542 7.588 1.00 91.38 99 PRO A N 1
ATOM 785 C CA . PRO A 1 99 ? 9.903 -7.886 8.830 1.00 91.38 99 PRO A CA 1
ATOM 786 C C . PRO A 1 99 ? 10.872 -6.794 9.301 1.00 91.38 99 PRO A C 1
ATOM 788 O O . PRO A 1 99 ? 11.350 -6.841 10.434 1.00 91.38 99 PRO A O 1
ATOM 791 N N . PHE A 1 100 ? 11.182 -5.809 8.451 1.00 90.50 100 PHE A N 1
ATOM 792 C CA . PHE A 1 100 ? 12.119 -4.729 8.766 1.00 90.50 100 PHE A CA 1
ATOM 793 C C . PHE A 1 100 ? 11.424 -3.461 9.262 1.00 90.50 100 PHE A C 1
ATOM 795 O O . PHE A 1 100 ? 12.100 -2.488 9.605 1.00 90.50 100 PHE A O 1
ATOM 802 N N . ASN A 1 101 ? 10.092 -3.455 9.303 1.00 93.88 101 ASN A N 1
ATOM 803 C CA . ASN A 1 101 ? 9.298 -2.294 9.669 1.00 93.88 101 ASN A CA 1
ATOM 804 C C . ASN A 1 101 ? 8.425 -2.557 10.906 1.00 93.88 101 ASN A C 1
ATOM 806 O O . ASN A 1 101 ? 8.148 -3.709 11.242 1.00 93.88 101 ASN A O 1
ATOM 810 N N . PRO A 1 102 ? 7.982 -1.499 11.613 1.00 96.31 102 PRO A N 1
ATOM 811 C CA . PRO A 1 102 ? 7.155 -1.653 12.800 1.00 96.31 102 PRO A CA 1
ATOM 812 C C . PRO A 1 102 ? 5.863 -2.428 12.523 1.00 96.31 102 PRO A C 1
ATOM 814 O O . PRO A 1 102 ? 5.138 -2.144 11.566 1.00 96.31 102 PRO A O 1
ATOM 817 N N . GLN A 1 103 ? 5.559 -3.352 13.430 1.00 97.75 103 GLN A N 1
ATOM 818 C CA . GLN A 1 103 ? 4.311 -4.104 13.482 1.00 97.75 103 GLN A CA 1
ATOM 819 C C . GLN A 1 103 ? 3.676 -3.923 14.862 1.00 97.75 103 GLN A C 1
ATOM 821 O O . GLN A 1 103 ? 4.375 -3.808 15.872 1.00 97.75 103 GLN A O 1
ATOM 826 N N . SER A 1 104 ? 2.347 -3.896 14.923 1.00 96.81 104 SER A N 1
ATOM 827 C CA . SER A 1 104 ? 1.622 -4.000 16.192 1.00 96.81 104 SER A CA 1
ATOM 828 C C . SER A 1 104 ? 1.129 -5.429 16.419 1.00 96.81 104 SER A C 1
ATOM 830 O O . SER A 1 104 ? 1.160 -6.255 15.512 1.00 96.81 104 SER A O 1
ATOM 832 N N . ARG A 1 105 ? 0.573 -5.706 17.605 1.00 96.62 105 ARG A N 1
ATOM 833 C CA . ARG A 1 105 ? -0.096 -6.987 17.903 1.00 96.62 105 ARG A CA 1
ATOM 834 C C . ARG A 1 105 ? -1.287 -7.319 16.990 1.00 96.62 105 ARG A C 1
ATOM 836 O O . ARG A 1 105 ? -1.820 -8.411 17.083 1.00 96.62 105 ARG A O 1
ATOM 843 N N . TYR A 1 106 ? -1.735 -6.364 16.175 1.00 97.06 106 TYR A N 1
ATOM 844 C CA . TYR A 1 106 ? -2.871 -6.512 15.267 1.00 97.06 106 TYR A CA 1
ATOM 845 C C . TYR A 1 106 ? -2.451 -6.695 13.804 1.00 97.06 106 TYR A C 1
ATOM 847 O O . TYR A 1 106 ? -3.301 -6.670 12.915 1.00 97.06 106 TYR A O 1
ATOM 855 N N . ALA A 1 107 ? -1.146 -6.810 13.538 1.00 97.62 107 ALA A N 1
ATOM 856 C CA . ALA A 1 107 ? -0.616 -6.824 12.183 1.00 97.62 107 ALA A CA 1
ATOM 857 C C . ALA A 1 107 ? -1.176 -7.982 11.345 1.00 97.62 107 ALA A C 1
ATOM 859 O O . ALA A 1 107 ? -1.593 -7.745 10.215 1.00 97.62 107 ALA A O 1
ATOM 860 N N . ASP A 1 108 ? -1.291 -9.183 11.915 1.00 97.69 108 ASP A N 1
ATOM 861 C CA . ASP A 1 108 ? -1.832 -10.353 11.208 1.00 97.69 108 ASP A CA 1
ATOM 862 C C . ASP A 1 108 ? -3.305 -10.166 10.810 1.00 97.69 108 ASP A C 1
ATOM 864 O O . ASP A 1 108 ? -3.702 -10.480 9.690 1.00 97.69 108 ASP A O 1
ATOM 868 N N . VAL A 1 109 ? -4.116 -9.570 11.691 1.00 97.31 109 VAL A N 1
ATOM 869 C CA . VAL A 1 109 ? -5.530 -9.269 11.406 1.00 97.31 109 VAL A CA 1
ATOM 870 C C . VAL A 1 109 ? -5.645 -8.248 10.273 1.00 97.31 109 VAL A C 1
ATOM 872 O O . VAL A 1 109 ? -6.480 -8.388 9.380 1.00 97.31 109 VAL A O 1
ATOM 875 N N . LEU A 1 110 ? -4.786 -7.226 10.283 1.00 98.00 110 LEU A N 1
ATOM 876 C CA . LEU A 1 110 ? -4.742 -6.205 9.236 1.00 98.00 110 LEU A CA 1
ATOM 877 C C . LEU A 1 110 ? -4.226 -6.758 7.903 1.00 98.00 110 LEU A C 1
ATOM 879 O O . LEU A 1 110 ? -4.715 -6.335 6.856 1.00 98.00 110 LEU A O 1
ATOM 883 N N . LEU A 1 111 ? -3.292 -7.714 7.927 1.00 98.06 111 LEU A N 1
ATOM 884 C CA . LEU A 1 111 ? -2.860 -8.443 6.737 1.00 98.06 111 LEU A CA 1
ATOM 885 C C . LEU A 1 111 ? -4.024 -9.244 6.140 1.00 98.06 111 LEU A C 1
ATOM 887 O O . LEU A 1 111 ? -4.314 -9.074 4.960 1.00 98.06 111 LEU A O 1
ATOM 891 N N . ALA A 1 112 ? -4.750 -10.017 6.950 1.00 97.12 112 ALA A N 1
ATOM 892 C CA . ALA A 1 112 ? -5.913 -10.780 6.486 1.00 97.12 112 ALA A CA 1
ATOM 893 C C . ALA A 1 112 ? -7.024 -9.873 5.917 1.00 97.12 112 ALA A C 1
ATOM 895 O O . ALA A 1 112 ? -7.658 -10.178 4.905 1.00 97.12 112 ALA A O 1
ATOM 896 N N . MET A 1 113 ? -7.253 -8.706 6.529 1.00 97.12 113 MET A N 1
ATOM 897 C CA . MET A 1 113 ? -8.165 -7.700 5.974 1.00 97.12 113 MET A CA 1
ATOM 898 C C . MET A 1 113 ? -7.659 -7.152 4.636 1.00 97.12 113 MET A C 1
ATOM 900 O O . MET A 1 113 ? -8.455 -6.941 3.722 1.00 97.12 113 MET A O 1
ATOM 904 N N . PHE A 1 114 ? -6.353 -6.926 4.498 1.00 98.00 114 PHE A N 1
ATOM 905 C CA . PHE A 1 114 ? -5.764 -6.464 3.247 1.00 98.00 114 PHE A CA 1
ATOM 906 C C . PHE A 1 114 ? -5.861 -7.515 2.135 1.00 98.00 114 PHE A C 1
ATOM 908 O O . PHE A 1 114 ? -6.219 -7.173 1.011 1.00 98.00 114 PHE A O 1
ATOM 915 N N . GLU A 1 115 ? -5.638 -8.792 2.446 1.00 97.44 115 GLU A N 1
ATOM 916 C CA . GLU A 1 115 ? -5.873 -9.912 1.525 1.00 97.44 115 GLU A CA 1
ATOM 917 C C . GLU A 1 115 ? -7.311 -9.918 0.995 1.00 97.44 115 GLU A C 1
ATOM 919 O O . GLU A 1 115 ? -7.529 -10.077 -0.205 1.00 97.44 115 GLU A O 1
ATOM 924 N N . TYR A 1 116 ? -8.296 -9.654 1.860 1.00 96.19 116 TYR A N 1
ATOM 925 C CA . TYR A 1 116 ? -9.682 -9.493 1.425 1.00 96.19 116 TYR A CA 1
ATOM 926 C C . TYR A 1 116 ? -9.865 -8.272 0.512 1.00 96.19 116 TYR A C 1
ATOM 928 O O . TYR A 1 116 ? -10.538 -8.359 -0.514 1.00 96.19 116 TYR A O 1
ATOM 936 N N . VAL A 1 117 ? -9.244 -7.134 0.836 1.00 96.62 117 VAL A N 1
ATOM 937 C CA . VAL A 1 117 ? -9.290 -5.926 -0.005 1.00 96.62 117 VAL A CA 1
ATOM 938 C C . VAL A 1 117 ? -8.693 -6.183 -1.396 1.00 96.62 117 VAL A C 1
ATOM 940 O O . VAL A 1 117 ? -9.207 -5.648 -2.375 1.00 96.62 117 VAL A O 1
ATOM 943 N N . LEU A 1 118 ? -7.671 -7.033 -1.518 1.00 97.00 118 LEU A N 1
ATOM 944 C CA . LEU A 1 118 ? -7.068 -7.406 -2.805 1.00 97.00 118 LEU A CA 1
ATOM 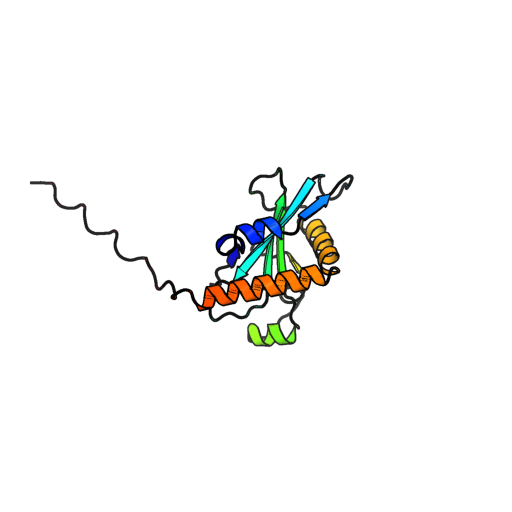945 C C . LEU A 1 118 ? -7.997 -8.217 -3.725 1.00 97.00 118 LEU A C 1
ATOM 947 O O . LEU A 1 118 ? -7.699 -8.356 -4.911 1.00 97.00 118 LEU A O 1
ATOM 951 N N . THR A 1 119 ? -9.133 -8.716 -3.227 1.00 97.00 119 THR A N 1
ATOM 952 C CA . THR A 1 119 ? -10.167 -9.324 -4.086 1.00 97.00 119 THR A CA 1
ATOM 953 C C . THR A 1 119 ? -10.879 -8.289 -4.968 1.00 97.00 119 THR A C 1
ATOM 955 O O . THR A 1 119 ? -11.429 -8.640 -6.015 1.00 97.00 119 THR A O 1
ATOM 958 N N . ASP A 1 120 ? -10.820 -7.005 -4.598 1.00 97.38 120 ASP A N 1
ATOM 959 C CA . ASP A 1 120 ? -11.265 -5.891 -5.430 1.00 97.38 120 ASP A CA 1
ATOM 960 C C . ASP A 1 120 ? -10.222 -5.594 -6.517 1.00 97.38 120 ASP A C 1
ATOM 962 O O . ASP A 1 120 ? -9.214 -4.913 -6.301 1.00 97.38 120 ASP A O 1
ATOM 966 N N . ARG A 1 121 ? -10.489 -6.084 -7.730 1.00 96.81 121 ARG A N 1
ATOM 967 C CA . ARG A 1 121 ? -9.610 -5.871 -8.889 1.00 96.81 121 ARG A CA 1
ATOM 968 C C . ARG A 1 121 ? -9.388 -4.395 -9.207 1.00 96.81 121 ARG A C 1
ATOM 970 O O . ARG A 1 121 ? -8.280 -4.032 -9.592 1.00 96.81 121 ARG A O 1
ATOM 977 N N . ALA A 1 122 ? -10.393 -3.541 -9.006 1.00 97.75 122 ALA A N 1
ATOM 978 C CA . ALA A 1 122 ? -10.253 -2.110 -9.264 1.00 97.75 122 ALA A CA 1
ATOM 979 C C . ALA A 1 122 ? -9.287 -1.452 -8.268 1.00 97.75 122 ALA A C 1
ATOM 981 O O . ALA A 1 122 ? -8.633 -0.456 -8.588 1.00 97.75 122 ALA A O 1
ATOM 982 N N . TYR A 1 123 ? -9.158 -2.008 -7.060 1.00 97.56 123 TYR A N 1
ATOM 983 C CA . TYR A 1 123 ? -8.141 -1.567 -6.117 1.00 97.56 123 TYR A CA 1
ATOM 984 C C . TYR A 1 123 ? -6.732 -1.993 -6.533 1.00 97.56 123 TYR A C 1
ATOM 986 O O . TYR A 1 123 ? -5.826 -1.160 -6.516 1.00 97.56 123 TYR A O 1
ATOM 994 N N . VAL A 1 124 ? -6.549 -3.242 -6.969 1.00 97.69 124 VAL A N 1
ATOM 995 C CA . VAL A 1 124 ? -5.248 -3.718 -7.474 1.00 97.69 124 VAL A CA 1
ATOM 996 C C . VAL A 1 124 ? -4.792 -2.880 -8.672 1.00 97.69 124 VAL A C 1
ATOM 998 O O . VAL A 1 124 ? -3.680 -2.354 -8.677 1.00 97.69 124 VAL A O 1
ATOM 1001 N N . GLU A 1 125 ? -5.680 -2.648 -9.640 1.00 98.31 125 GLU A N 1
ATOM 1002 C CA . GLU A 1 125 ? -5.398 -1.800 -10.806 1.00 98.31 125 GLU A CA 1
ATOM 1003 C C . GLU A 1 125 ? -5.032 -0.362 -10.406 1.00 98.31 125 GLU A C 1
ATOM 1005 O O . GLU A 1 125 ? -4.168 0.266 -11.031 1.00 98.31 125 GLU A O 1
ATOM 1010 N N . ARG A 1 126 ? -5.637 0.158 -9.331 1.00 98.19 126 ARG A N 1
ATOM 1011 C CA . ARG A 1 126 ? -5.306 1.476 -8.779 1.00 98.19 126 ARG A CA 1
ATOM 1012 C C . ARG A 1 126 ? -3.900 1.517 -8.177 1.00 98.19 126 ARG A C 1
ATOM 1014 O O . ARG A 1 126 ? -3.163 2.451 -8.489 1.00 98.19 126 ARG A O 1
ATOM 1021 N N . LEU A 1 127 ? -3.500 0.504 -7.404 1.00 98.44 127 LEU A N 1
ATOM 1022 C CA . LEU A 1 127 ? -2.132 0.391 -6.874 1.00 98.44 127 LEU A CA 1
ATOM 1023 C C . LEU A 1 127 ? -1.098 0.355 -8.009 1.00 98.44 127 LEU A C 1
ATOM 1025 O O . LEU A 1 127 ? -0.110 1.092 -7.993 1.00 98.44 127 LEU A O 1
ATOM 1029 N N . GLU A 1 128 ? -1.353 -0.431 -9.057 1.00 98.50 128 GLU A N 1
ATOM 1030 C CA . GLU A 1 128 ? -0.468 -0.475 -10.224 1.00 98.50 128 GLU A CA 1
ATOM 1031 C C . GLU A 1 128 ? -0.407 0.868 -10.968 1.00 98.50 128 GLU A C 1
ATOM 1033 O O . GLU A 1 128 ? 0.656 1.288 -11.440 1.00 98.50 128 GLU A O 1
ATOM 1038 N N . ARG A 1 129 ? -1.541 1.568 -11.096 1.00 98.56 129 ARG A N 1
ATOM 1039 C CA . ARG A 1 129 ? -1.593 2.905 -11.700 1.00 98.56 129 ARG A CA 1
ATOM 1040 C C . ARG A 1 129 ? -0.763 3.900 -10.892 1.00 98.56 129 ARG A C 1
ATOM 1042 O O . ARG A 1 129 ? 0.053 4.610 -11.481 1.00 98.56 129 ARG A O 1
ATOM 1049 N N . HIS A 1 130 ? -0.925 3.927 -9.571 1.00 98.62 130 HIS A N 1
ATOM 1050 C CA . HIS A 1 130 ? -0.158 4.800 -8.678 1.00 98.62 130 HIS A CA 1
ATOM 1051 C C . HIS A 1 130 ? 1.335 4.519 -8.770 1.00 98.62 130 HIS A C 1
ATOM 1053 O O . HIS A 1 130 ? 2.123 5.454 -8.918 1.00 98.62 130 HIS A O 1
ATOM 1059 N N . TYR A 1 131 ? 1.722 3.243 -8.810 1.00 98.44 131 TYR A N 1
ATOM 1060 C CA . TYR A 1 131 ? 3.099 2.842 -9.063 1.00 98.44 131 TYR A CA 1
ATOM 1061 C C . TYR A 1 131 ? 3.640 3.440 -10.368 1.00 98.44 131 TYR A C 1
ATOM 1063 O O . TYR A 1 131 ? 4.673 4.112 -10.361 1.00 98.44 131 TYR A O 1
ATOM 1071 N N . ARG A 1 132 ? 2.932 3.259 -11.492 1.00 97.94 132 ARG A N 1
ATOM 1072 C CA . ARG A 1 132 ? 3.355 3.788 -12.803 1.00 97.94 132 ARG A CA 1
ATOM 1073 C C . ARG A 1 132 ? 3.497 5.312 -12.781 1.00 97.94 132 ARG A C 1
ATOM 1075 O O . ARG A 1 132 ? 4.509 5.829 -13.256 1.00 97.94 132 ARG A O 1
ATOM 1082 N N . MET A 1 133 ? 2.533 6.021 -12.188 1.00 97.69 133 MET A N 1
ATOM 1083 C CA . MET A 1 133 ? 2.587 7.479 -12.007 1.00 97.69 133 MET A CA 1
ATOM 1084 C C . MET A 1 133 ? 3.813 7.896 -11.188 1.00 97.69 133 MET A C 1
ATOM 1086 O O . MET A 1 133 ? 4.561 8.793 -11.582 1.00 97.69 133 MET A O 1
ATOM 1090 N N . PHE A 1 134 ? 4.068 7.202 -10.079 1.00 97.44 134 PHE A N 1
ATOM 1091 C CA . PHE A 1 134 ? 5.203 7.463 -9.204 1.00 97.44 134 PHE A CA 1
ATOM 1092 C C . PHE A 1 134 ? 6.545 7.234 -9.908 1.00 97.44 134 PHE A C 1
ATOM 1094 O O . PHE A 1 134 ? 7.438 8.084 -9.835 1.00 97.44 134 PHE A O 1
ATOM 1101 N N . LYS A 1 135 ? 6.686 6.128 -10.651 1.00 95.88 135 LYS A N 1
ATOM 1102 C CA . LYS A 1 135 ? 7.897 5.828 -11.429 1.00 95.88 135 LYS A CA 1
ATOM 1103 C C . LYS A 1 135 ? 8.127 6.820 -12.565 1.00 95.88 135 LYS A C 1
ATOM 1105 O O . LYS A 1 135 ? 9.282 7.143 -12.837 1.00 95.88 135 LYS A O 1
ATOM 1110 N N . ALA A 1 136 ? 7.069 7.308 -13.212 1.00 95.31 136 ALA A N 1
ATOM 1111 C CA . ALA A 1 136 ? 7.186 8.318 -14.262 1.00 95.31 136 ALA A CA 1
ATOM 1112 C C . ALA A 1 136 ? 7.810 9.615 -13.722 1.00 95.31 136 ALA A C 1
ATOM 1114 O O . ALA A 1 136 ? 8.715 10.163 -14.347 1.00 95.31 136 ALA A O 1
ATOM 1115 N N . VAL A 1 137 ? 7.404 10.059 -12.528 1.00 94.31 137 VAL A N 1
ATOM 1116 C CA . VAL A 1 137 ? 8.022 11.225 -11.877 1.00 94.31 137 VAL A CA 1
ATOM 1117 C C . VAL A 1 137 ? 9.454 10.921 -11.438 1.00 94.31 137 VAL A C 1
ATOM 1119 O O . VAL A 1 137 ? 10.349 11.709 -11.722 1.00 94.31 137 VAL A O 1
ATOM 1122 N N . ALA A 1 138 ? 9.702 9.767 -10.809 1.00 89.94 138 ALA A N 1
ATOM 1123 C CA . ALA A 1 138 ? 11.037 9.394 -10.329 1.00 89.94 138 ALA A CA 1
ATOM 1124 C C . ALA A 1 138 ? 12.101 9.346 -11.445 1.00 89.94 138 ALA A C 1
ATOM 1126 O O . ALA A 1 138 ? 13.252 9.690 -11.205 1.00 89.94 138 ALA A O 1
ATOM 1127 N N . LYS A 1 139 ? 11.726 8.956 -12.672 1.00 88.19 139 LYS A N 1
ATOM 1128 C CA . LYS A 1 139 ? 12.627 8.949 -13.842 1.00 88.19 139 LYS A CA 1
ATOM 1129 C C . LYS A 1 139 ? 12.975 10.346 -14.364 1.00 88.19 139 LYS A C 1
ATOM 1131 O O . LYS A 1 139 ? 14.020 10.507 -14.985 1.00 88.19 139 LYS A O 1
ATOM 1136 N N . ASN A 1 140 ? 12.105 11.327 -14.132 1.00 83.50 140 ASN A N 1
ATOM 1137 C CA . ASN A 1 140 ? 12.278 12.705 -14.597 1.00 83.50 140 ASN A CA 1
ATOM 1138 C C . ASN A 1 140 ? 12.920 13.614 -13.541 1.00 83.50 140 ASN A C 1
ATOM 1140 O O . ASN A 1 140 ? 13.311 14.739 -13.848 1.00 83.50 140 ASN A O 1
ATOM 1144 N N . GLU A 1 141 ? 13.027 13.153 -12.295 1.00 78.69 141 GLU A N 1
ATOM 1145 C CA . GLU A 1 141 ? 13.766 13.878 -11.274 1.00 78.69 141 GLU A CA 1
ATOM 1146 C C . GLU A 1 141 ? 15.267 13.771 -11.560 1.00 78.69 141 GLU A C 1
ATOM 1148 O O . GLU A 1 141 ? 15.779 12.664 -11.747 1.00 78.69 141 GLU A O 1
ATOM 1153 N N . PRO A 1 142 ? 16.006 14.896 -11.581 1.00 64.38 142 PRO A N 1
ATOM 1154 C CA . PRO A 1 142 ? 17.452 14.827 -11.682 1.00 64.38 142 PRO A CA 1
ATOM 1155 C C . PRO A 1 142 ? 17.963 13.980 -10.518 1.00 64.38 142 PRO A C 1
ATOM 1157 O O . PRO A 1 142 ? 17.572 14.220 -9.369 1.00 64.38 142 PRO A O 1
ATOM 1160 N N . GLU A 1 143 ? 18.829 12.998 -10.805 1.00 57.25 143 GLU A N 1
ATOM 1161 C CA . GLU A 1 143 ? 19.506 12.225 -9.766 1.00 57.25 143 GLU A CA 1
ATOM 1162 C C . GLU A 1 143 ? 20.013 13.216 -8.720 1.00 57.25 143 GLU A C 1
ATOM 1164 O O . GLU A 1 143 ? 20.836 14.086 -9.023 1.00 57.25 143 GLU A O 1
ATOM 1169 N N . ARG A 1 144 ? 19.490 13.144 -7.489 1.00 53.69 144 ARG A N 1
ATOM 1170 C CA . ARG A 1 144 ? 19.954 13.986 -6.383 1.00 53.69 144 ARG A CA 1
ATOM 1171 C C . ARG A 1 144 ? 21.366 13.537 -6.009 1.00 53.69 144 ARG A C 1
ATOM 1173 O O . ARG A 1 144 ? 21.585 12.878 -4.994 1.00 53.69 144 ARG A O 1
ATOM 1180 N N . ARG A 1 145 ? 22.342 13.895 -6.844 1.00 43.88 145 ARG A N 1
ATOM 1181 C CA . ARG A 1 145 ? 23.770 13.687 -6.645 1.00 43.88 145 ARG A CA 1
ATOM 1182 C C . ARG A 1 145 ? 24.187 14.579 -5.479 1.00 43.88 145 ARG A C 1
ATOM 1184 O O . ARG A 1 145 ? 24.486 15.753 -5.647 1.00 43.88 145 ARG A O 1
ATOM 1191 N N . GLY A 1 146 ? 24.101 14.022 -4.273 1.00 47.22 146 GLY A N 1
ATOM 1192 C CA . GLY A 1 146 ? 24.691 14.523 -3.035 1.00 47.22 146 GLY A CA 1
ATOM 1193 C C . GLY A 1 146 ? 24.713 16.043 -2.849 1.00 47.22 146 GLY A C 1
ATOM 1194 O O . GLY A 1 146 ? 25.782 16.649 -2.899 1.00 47.22 146 GLY A O 1
ATOM 1195 N N . GLN A 1 147 ? 23.591 16.649 -2.453 1.00 44.47 147 GLN A N 1
ATOM 1196 C CA . GLN A 1 147 ? 23.638 17.914 -1.706 1.00 44.47 147 GLN A CA 1
ATOM 1197 C C . GLN A 1 147 ? 24.098 17.642 -0.265 1.00 44.47 147 GLN A C 1
ATOM 1199 O O . GLN A 1 147 ? 23.364 17.773 0.706 1.00 44.47 147 GLN A O 1
ATOM 1204 N N . ARG A 1 148 ? 25.355 17.219 -0.121 1.00 45.00 148 ARG A N 1
ATOM 1205 C CA . ARG A 1 148 ? 26.084 17.227 1.150 1.00 45.00 148 ARG A CA 1
ATOM 1206 C C . ARG A 1 148 ? 27.493 17.741 0.894 1.00 45.00 148 ARG A C 1
ATOM 1208 O O . ARG A 1 148 ? 28.459 17.012 1.058 1.00 45.00 148 ARG A O 1
ATOM 1215 N N . LYS A 1 149 ? 27.611 18.997 0.448 1.00 43.97 149 LYS A N 1
ATOM 1216 C CA . LYS A 1 149 ? 28.858 19.786 0.486 1.00 43.97 149 LYS A CA 1
ATOM 1217 C C . LYS A 1 149 ? 28.565 21.273 0.238 1.00 43.97 149 LYS A C 1
ATOM 1219 O O . LYS A 1 149 ? 28.501 21.700 -0.906 1.00 43.97 149 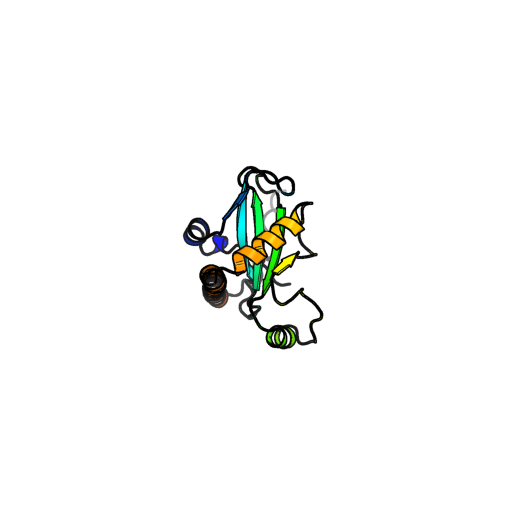LYS A O 1
ATOM 1224 N N . LYS A 1 150 ? 28.414 22.029 1.337 1.00 37.31 150 LYS A N 1
ATOM 1225 C CA . LYS A 1 150 ? 28.999 23.365 1.625 1.00 37.31 150 LYS A CA 1
ATOM 1226 C C . LYS A 1 150 ? 28.161 24.117 2.683 1.00 37.31 150 LYS A C 1
ATOM 1228 O O . LYS A 1 150 ? 27.498 25.092 2.378 1.00 37.31 150 LYS A O 1
ATOM 1233 N N . SER A 1 151 ? 28.242 23.703 3.951 1.00 39.94 151 SER A N 1
ATOM 1234 C CA . SER A 1 151 ? 27.957 24.602 5.093 1.00 39.94 151 SER A CA 1
ATOM 1235 C C . SER A 1 151 ? 29.059 24.550 6.166 1.00 39.94 151 SER A C 1
ATOM 1237 O O . SER A 1 151 ? 28.829 24.751 7.354 1.00 39.94 151 SER A O 1
ATOM 1239 N N . LYS A 1 152 ? 30.302 24.276 5.752 1.00 47.34 152 LYS A N 1
ATOM 1240 C CA . LYS A 1 152 ? 31.494 24.497 6.579 1.00 47.34 152 LYS A CA 1
ATOM 1241 C C . LYS A 1 152 ? 32.446 25.405 5.817 1.00 47.34 152 LYS A C 1
ATOM 1243 O O . LYS A 1 152 ? 33.246 24.902 5.035 1.00 47.34 152 LYS A O 1
ATOM 1248 N N . ARG A 1 153 ? 32.301 26.721 6.011 1.00 45.50 153 ARG A N 1
ATOM 1249 C CA . ARG A 1 153 ? 33.345 27.769 5.942 1.00 45.50 153 ARG A CA 1
ATOM 1250 C C . ARG A 1 153 ? 32.688 29.152 5.885 1.00 45.50 153 ARG A C 1
ATOM 1252 O O . ARG A 1 153 ? 32.639 29.764 4.832 1.00 45.50 153 ARG A O 1
ATOM 1259 N N . GLN A 1 154 ? 32.190 29.620 7.024 1.00 46.41 154 GLN A N 1
ATOM 1260 C CA . GLN A 1 154 ? 32.088 31.042 7.377 1.00 46.41 154 GLN A CA 1
ATOM 1261 C C . GLN A 1 154 ? 31.675 31.095 8.851 1.00 46.41 154 GLN A C 1
ATOM 1263 O O . GLN A 1 154 ? 30.500 31.118 9.169 1.00 46.41 154 GLN A O 1
ATOM 1268 N N . ASN A 1 155 ? 32.656 30.924 9.739 1.00 41.19 155 ASN A N 1
ATOM 1269 C CA . ASN A 1 155 ? 32.640 31.410 11.126 1.00 41.19 155 ASN A CA 1
ATOM 1270 C C . ASN A 1 155 ? 34.032 31.215 11.736 1.00 41.19 155 ASN A C 1
ATOM 1272 O O . ASN A 1 155 ? 34.221 30.559 12.752 1.00 41.19 155 ASN A O 1
ATOM 1276 N N . LEU A 1 156 ? 35.041 31.765 11.060 1.00 49.50 156 LEU A N 1
ATOM 1277 C CA . LEU A 1 156 ? 36.335 32.016 11.681 1.00 49.50 156 LEU A CA 1
ATOM 1278 C C . LEU A 1 156 ? 36.886 33.309 11.088 1.00 49.50 156 LEU A C 1
ATOM 1280 O O . LEU A 1 156 ? 37.611 33.275 10.098 1.00 49.50 156 LEU A O 1
ATOM 1284 N N . ARG A 1 157 ? 36.428 34.443 11.627 1.00 46.09 157 ARG A N 1
ATOM 1285 C CA . ARG A 1 157 ? 37.078 35.761 11.540 1.00 46.09 157 ARG A CA 1
ATOM 1286 C C . ARG A 1 157 ? 36.324 36.768 12.415 1.00 46.09 157 ARG A C 1
ATOM 1288 O O . ARG A 1 157 ? 35.700 37.677 11.898 1.00 46.09 157 ARG A O 1
ATOM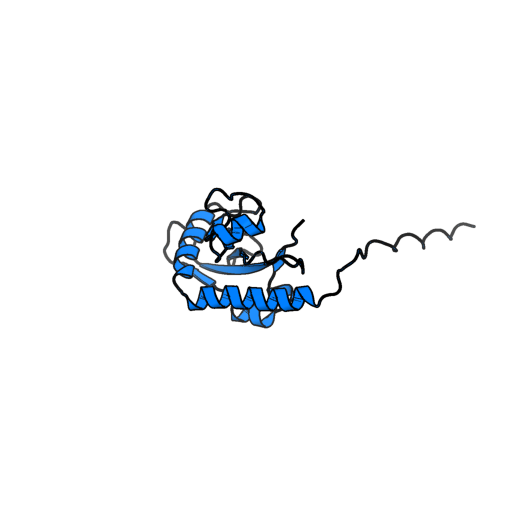 1295 N N . VAL A 1 158 ? 36.399 36.589 13.732 1.00 47.09 158 VAL A N 1
ATOM 1296 C CA . VAL A 1 158 ? 36.419 37.698 14.702 1.00 47.09 158 VAL A CA 1
ATOM 1297 C C . VAL A 1 158 ? 37.225 37.211 15.903 1.00 47.09 158 VAL A C 1
ATOM 1299 O O . VAL A 1 158 ? 36.658 36.581 16.779 1.00 47.09 158 VAL A O 1
ATOM 1302 N N . VAL A 1 159 ? 38.543 37.418 15.883 1.00 43.97 159 VAL A N 1
ATOM 1303 C CA . VAL A 1 159 ? 39.331 37.850 17.052 1.00 43.97 159 VAL A CA 1
ATOM 1304 C C . VAL A 1 159 ? 40.599 38.496 16.489 1.00 43.97 159 VAL A C 1
ATOM 1306 O O . VAL A 1 159 ? 41.502 37.808 16.009 1.00 43.97 159 VAL A O 1
ATOM 1309 N N . LYS A 1 160 ? 40.632 39.822 16.499 1.00 39.00 160 LYS A N 1
ATOM 1310 C CA . LYS A 1 160 ? 41.839 40.619 16.692 1.00 39.00 160 LYS A CA 1
ATOM 1311 C C . LYS A 1 160 ? 41.422 41.892 17.399 1.00 39.00 160 LYS A C 1
ATOM 1313 O O . LYS A 1 160 ? 40.359 42.420 17.005 1.00 39.00 160 LYS A O 1
#

Radius of gyration: 19.48 Å; chains: 1; bounding box: 60×59×34 Å

Sequence (160 aa):
MMRITPFSAKFADLAWQETRTITVCGRDELPDGEYAFVESYCDEASCDCRRVMLTVLGRTSGARVWATISYGWESEQFYERWVGRAVEGADTKGPYLDPFNPQSRYADVLLAMFEYVLTDRAYVERLERHYRMFKAVAKNEPERRGQRKKSKRQNLRVVK